Protein AF-A0AAW5Z5W9-F1 (afdb_monomer_lite)

Radius of gyration: 11.84 Å; chains: 1; bounding box: 29×26×27 Å

Organism: Escherichia coli (NCBI:txid562)

Structure (mmCIF, N/CA/C/O backbone):
data_AF-A0AAW5Z5W9-F1
#
_entry.id   AF-A0AAW5Z5W9-F1
#
loop_
_atom_site.group_PDB
_atom_site.id
_atom_site.type_symbol
_atom_site.label_atom_id
_atom_site.label_alt_id
_atom_site.label_comp_id
_atom_site.label_asym_id
_atom_site.label_entity_id
_atom_site.label_seq_id
_atom_site.pdbx_PDB_ins_code
_atom_site.Cartn_x
_atom_site.Cartn_y
_atom_site.Cartn_z
_atom_site.occupancy
_atom_site.B_iso_or_equiv
_atom_site.auth_seq_id
_atom_site.auth_comp_id
_atom_site.auth_asym_id
_atom_site.auth_atom_id
_atom_site.pdbx_PDB_model_num
ATOM 1 N N . ASP A 1 1 ? 5.213 2.096 -4.588 1.00 75.94 1 ASP A N 1
ATOM 2 C CA . ASP A 1 1 ? 6.477 2.557 -3.978 1.00 75.94 1 ASP A CA 1
ATOM 3 C C . ASP A 1 1 ? 7.223 3.482 -4.928 1.00 75.94 1 ASP A C 1
ATOM 5 O O . ASP A 1 1 ? 7.166 3.255 -6.133 1.00 75.94 1 ASP A O 1
ATOM 9 N N . ARG A 1 2 ? 7.912 4.508 -4.403 1.00 74.69 2 ARG A N 1
ATOM 10 C CA . ARG A 1 2 ? 8.716 5.519 -5.144 1.00 74.69 2 ARG A CA 1
ATOM 11 C C . ARG A 1 2 ? 7.974 6.656 -5.864 1.00 74.69 2 ARG A C 1
ATOM 13 O O . ARG A 1 2 ? 8.601 7.405 -6.610 1.00 74.69 2 ARG A O 1
ATOM 20 N N . GLY A 1 3 ? 6.669 6.818 -5.653 1.00 76.00 3 GLY A N 1
ATOM 21 C CA . GLY A 1 3 ? 5.910 7.944 -6.207 1.00 76.00 3 GLY A CA 1
ATOM 22 C C . GLY A 1 3 ? 4.927 8.536 -5.193 1.00 76.00 3 GLY A C 1
ATOM 23 O O . GLY A 1 3 ? 4.382 7.774 -4.389 1.00 76.00 3 GLY A O 1
ATOM 24 N N . PRO A 1 4 ? 4.648 9.855 -5.256 1.00 76.75 4 PRO A N 1
ATOM 25 C CA . PRO A 1 4 ? 3.723 10.523 -4.330 1.00 76.75 4 PRO A CA 1
ATOM 26 C C . PRO A 1 4 ? 2.283 10.001 -4.464 1.00 76.75 4 PRO A C 1
ATOM 28 O O . PRO A 1 4 ? 1.498 10.039 -3.527 1.00 76.75 4 PRO A O 1
ATOM 31 N N . GLU A 1 5 ? 1.947 9.437 -5.624 1.00 87.44 5 GLU A N 1
ATOM 32 C CA . GLU A 1 5 ? 0.615 8.925 -5.954 1.00 87.44 5 GLU A CA 1
ATOM 33 C C . GLU A 1 5 ? 0.411 7.452 -5.536 1.00 87.44 5 GLU A C 1
ATOM 35 O O . GLU A 1 5 ? -0.533 6.807 -5.993 1.00 87.44 5 GLU A O 1
ATOM 40 N N . SER A 1 6 ? 1.278 6.880 -4.689 1.00 88.88 6 SER A N 1
ATOM 41 C CA . SER A 1 6 ? 1.234 5.445 -4.346 1.00 88.88 6 SER A CA 1
ATOM 42 C C . SER A 1 6 ? -0.115 5.013 -3.741 1.00 88.88 6 SER A C 1
ATOM 44 O O . SER A 1 6 ? -0.656 3.978 -4.135 1.00 88.88 6 SER A O 1
ATOM 46 N N . LEU A 1 7 ? -0.732 5.835 -2.880 1.00 90.44 7 LEU A N 1
ATOM 47 C CA . LEU A 1 7 ? -2.087 5.573 -2.368 1.00 90.44 7 LEU A CA 1
ATOM 48 C C . LEU A 1 7 ? -3.154 5.638 -3.474 1.00 90.44 7 LEU A C 1
ATOM 50 O O . LEU A 1 7 ? -4.063 4.808 -3.517 1.00 90.44 7 LEU A O 1
ATOM 54 N N . ASN A 1 8 ? -3.042 6.594 -4.399 1.0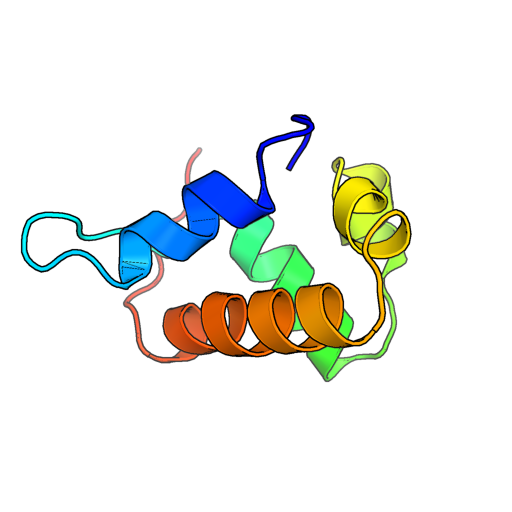0 91.25 8 ASN A N 1
ATOM 55 C CA . ASN A 1 8 ? -3.985 6.735 -5.512 1.00 91.25 8 ASN A CA 1
ATOM 56 C C . ASN A 1 8 ? -3.915 5.543 -6.473 1.00 91.25 8 ASN A C 1
ATOM 58 O O . ASN A 1 8 ? -4.951 5.081 -6.952 1.00 91.25 8 ASN A O 1
ATOM 62 N N . VAL A 1 9 ? -2.725 4.980 -6.690 1.00 91.44 9 VAL A N 1
ATOM 63 C CA . VAL A 1 9 ? -2.557 3.734 -7.450 1.00 91.44 9 VAL A CA 1
ATOM 64 C C . VAL A 1 9 ? -3.199 2.554 -6.717 1.00 91.44 9 VAL A C 1
ATOM 66 O O . VAL A 1 9 ? -3.935 1.789 -7.338 1.00 91.44 9 VAL A O 1
ATOM 69 N N . LEU A 1 10 ? -3.021 2.428 -5.395 1.00 91.00 10 LEU A N 1
ATOM 70 C CA . LEU A 1 10 ? -3.699 1.384 -4.612 1.00 91.00 10 LEU A CA 1
ATOM 71 C C . LEU A 1 10 ? -5.229 1.491 -4.699 1.00 91.00 10 LEU A C 1
ATOM 73 O O . LEU A 1 10 ? -5.918 0.470 -4.748 1.00 91.00 10 LEU A O 1
ATOM 77 N N . ARG A 1 11 ? -5.787 2.705 -4.773 1.00 93.94 11 ARG A N 1
ATOM 78 C CA . ARG A 1 11 ? -7.237 2.922 -4.933 1.00 93.94 11 ARG A CA 1
ATOM 79 C C . ARG A 1 11 ? -7.791 2.360 -6.246 1.00 93.94 11 ARG A C 1
ATOM 81 O O . ARG A 1 11 ? -8.990 2.071 -6.305 1.00 93.94 11 ARG A O 1
ATOM 88 N N . LEU A 1 12 ? -6.957 2.123 -7.266 1.00 92.38 12 LEU A N 1
ATOM 89 C CA . LEU A 1 12 ? -7.380 1.446 -8.498 1.00 92.38 12 LEU A CA 1
ATOM 90 C C . LEU A 1 12 ? -7.894 0.027 -8.232 1.00 92.38 12 LEU A C 1
ATOM 92 O O . LEU A 1 12 ? -8.767 -0.436 -8.956 1.00 92.38 12 LEU A O 1
ATOM 96 N N . LEU A 1 13 ? -7.470 -0.629 -7.145 1.00 89.69 13 LEU A N 1
ATOM 97 C CA . LEU A 1 13 ? -7.998 -1.935 -6.717 1.00 89.69 13 LEU A CA 1
ATOM 98 C C . LEU A 1 13 ? -9.502 -1.922 -6.394 1.00 89.69 13 LEU A C 1
ATOM 100 O O . LEU A 1 13 ? -10.105 -2.980 -6.227 1.00 89.69 13 LEU A O 1
ATOM 104 N N . ASN A 1 14 ? -10.113 -0.743 -6.249 1.00 90.81 14 ASN A N 1
ATOM 105 C CA . ASN A 1 14 ? -11.558 -0.598 -6.074 1.00 90.81 14 ASN A CA 1
ATOM 106 C C . ASN A 1 14 ? -12.315 -0.485 -7.409 1.00 90.81 14 ASN A C 1
ATOM 108 O O . ASN A 1 14 ? -13.544 -0.447 -7.404 1.00 90.81 14 ASN A O 1
ATOM 112 N N . GLN A 1 15 ? -11.612 -0.406 -8.541 1.00 92.62 15 GLN A N 1
ATOM 113 C CA . GLN A 1 15 ? -12.223 -0.272 -9.857 1.00 92.62 15 GLN A CA 1
ATOM 114 C C . GLN A 1 15 ? -12.488 -1.652 -10.475 1.00 92.62 15 GLN A C 1
ATOM 116 O O . GLN A 1 15 ? -11.583 -2.480 -10.526 1.00 92.62 15 GLN A O 1
ATOM 121 N N . PRO A 1 16 ? -13.694 -1.913 -11.014 1.00 88.81 16 PRO A N 1
ATOM 122 C CA . PRO A 1 16 ? -14.065 -3.236 -11.528 1.00 88.81 16 PRO A CA 1
ATOM 123 C C . PRO A 1 16 ? -13.289 -3.648 -12.788 1.00 88.81 16 PRO A C 1
ATOM 125 O O . PRO A 1 16 ? -13.263 -4.821 -13.142 1.00 88.81 16 PRO A O 1
ATOM 128 N N . TRP A 1 17 ? -12.678 -2.684 -13.480 1.00 92.00 17 TRP A N 1
ATOM 129 C CA . TRP A 1 17 ? -11.885 -2.890 -14.692 1.00 92.00 17 TRP A CA 1
ATOM 130 C C . TRP A 1 17 ? -10.386 -3.054 -14.411 1.00 92.00 17 TRP A C 1
ATOM 132 O O . TRP A 1 17 ? -9.617 -3.277 -15.344 1.00 92.00 17 TRP A O 1
ATOM 142 N N . PHE A 1 18 ? -9.960 -2.934 -13.152 1.00 90.56 18 PHE A N 1
ATOM 143 C CA . PHE A 1 18 ? -8.561 -3.035 -12.765 1.00 90.56 18 PHE A CA 1
ATOM 144 C C . PHE A 1 18 ? -8.330 -4.313 -11.962 1.00 90.56 18 PHE A C 1
ATOM 146 O O . PHE A 1 18 ? -9.023 -4.606 -10.992 1.00 90.56 18 PHE A O 1
ATOM 153 N N . THR A 1 19 ? -7.334 -5.093 -12.364 1.00 83.31 19 THR A N 1
ATOM 154 C CA . THR A 1 19 ? -6.869 -6.258 -11.612 1.00 83.31 19 THR A CA 1
ATOM 155 C C . THR A 1 19 ? -5.361 -6.163 -11.508 1.00 83.31 19 THR A C 1
ATOM 157 O O . THR A 1 19 ? -4.684 -6.007 -12.520 1.00 83.31 19 THR A O 1
ATOM 160 N N . SER A 1 20 ? -4.853 -6.247 -10.283 1.00 86.38 20 SER A N 1
ATOM 161 C CA . SER A 1 20 ? -3.420 -6.303 -10.013 1.00 86.38 20 SER A CA 1
ATOM 162 C C . SER A 1 20 ? -3.025 -7.704 -9.558 1.00 86.38 20 SER A C 1
ATOM 164 O O . SER A 1 20 ? -3.867 -8.503 -9.143 1.00 86.38 20 SER A O 1
ATOM 166 N N . VAL A 1 21 ? -1.733 -7.985 -9.618 1.00 83.00 21 VAL A N 1
ATOM 167 C CA . VAL A 1 21 ? -1.102 -9.185 -9.069 1.00 83.00 21 VAL A CA 1
ATOM 168 C C . VAL A 1 21 ? -0.174 -8.761 -7.937 1.00 83.00 21 VAL A C 1
ATOM 170 O O . VAL A 1 21 ? 0.245 -7.607 -7.880 1.00 83.00 21 VAL A O 1
ATOM 173 N N . LYS A 1 22 ? 0.122 -9.662 -6.999 1.00 84.31 22 LYS A N 1
ATOM 174 C CA . LYS A 1 22 ? 1.029 -9.338 -5.892 1.00 84.31 22 LYS A CA 1
ATOM 175 C C . LYS A 1 22 ? 2.466 -9.289 -6.408 1.00 84.31 22 LYS A C 1
ATOM 177 O O . LYS A 1 22 ? 3.002 -10.353 -6.708 1.00 84.31 22 LYS A O 1
ATOM 182 N N . GLY A 1 23 ? 3.051 -8.092 -6.477 1.00 84.94 23 GLY A N 1
ATOM 183 C CA . GLY A 1 23 ? 4.461 -7.868 -6.791 1.00 84.94 23 GLY A CA 1
ATOM 184 C C . GLY A 1 23 ? 5.379 -7.995 -5.570 1.00 84.94 23 GLY A C 1
ATOM 185 O O . GLY A 1 23 ? 4.938 -8.250 -4.444 1.00 84.94 23 GLY A O 1
ATOM 186 N N . ASN A 1 24 ? 6.684 -7.814 -5.787 1.00 86.00 24 ASN A N 1
ATOM 187 C CA . ASN A 1 24 ? 7.705 -7.846 -4.732 1.00 86.00 24 ASN A CA 1
ATOM 188 C C . ASN A 1 24 ? 7.552 -6.689 -3.727 1.00 86.00 24 ASN A C 1
ATOM 190 O O . ASN A 1 24 ? 7.756 -6.889 -2.533 1.00 86.00 24 ASN A O 1
ATOM 194 N N . HIS A 1 25 ? 7.150 -5.506 -4.191 1.00 88.75 25 HIS A N 1
ATOM 195 C CA . HIS A 1 25 ? 6.894 -4.340 -3.348 1.00 88.75 25 HIS A CA 1
ATOM 196 C C . HIS A 1 25 ? 5.721 -4.569 -2.390 1.00 88.75 25 HIS A C 1
ATOM 198 O O . HIS A 1 25 ? 5.869 -4.404 -1.179 1.00 88.75 25 HIS A O 1
ATOM 204 N N . GLU A 1 26 ? 4.592 -5.070 -2.892 1.00 87.19 26 GLU A N 1
ATOM 205 C CA . GLU A 1 26 ? 3.452 -5.437 -2.047 1.00 87.19 26 GLU A CA 1
ATOM 206 C C . GLU A 1 26 ? 3.801 -6.582 -1.088 1.00 87.19 26 GLU A C 1
ATOM 208 O O . GLU A 1 26 ? 3.295 -6.623 0.032 1.00 87.19 26 GLU A O 1
ATOM 213 N N . ALA A 1 27 ? 4.674 -7.513 -1.489 1.00 87.56 27 ALA A N 1
ATOM 214 C CA . ALA A 1 27 ? 5.165 -8.555 -0.592 1.00 87.56 27 ALA A CA 1
ATOM 215 C C . ALA A 1 27 ? 5.992 -7.982 0.571 1.00 87.56 27 ALA A C 1
ATOM 217 O O . ALA A 1 27 ? 5.766 -8.395 1.704 1.00 87.56 27 ALA A O 1
ATOM 218 N N . MET A 1 28 ? 6.881 -7.017 0.313 1.00 90.25 28 MET A N 1
ATOM 219 C CA . MET A 1 28 ? 7.660 -6.341 1.360 1.00 90.25 28 MET A CA 1
ATOM 2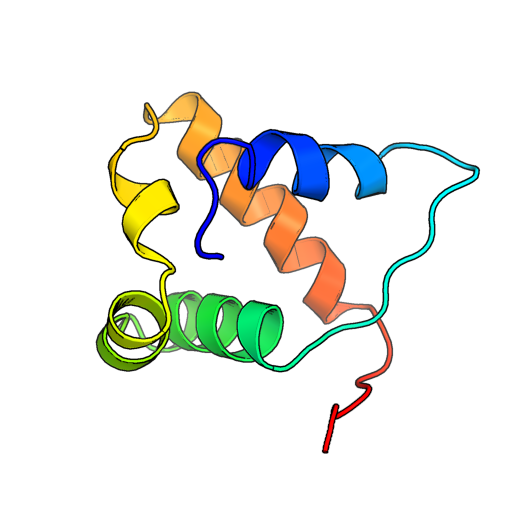20 C C . MET A 1 28 ? 6.774 -5.520 2.302 1.00 90.25 28 MET A C 1
ATOM 222 O O . MET A 1 28 ? 6.987 -5.547 3.510 1.00 90.25 28 MET A O 1
ATOM 226 N N . ALA A 1 29 ? 5.755 -4.833 1.776 1.00 90.94 29 ALA A N 1
ATOM 227 C CA . ALA A 1 29 ? 4.792 -4.109 2.604 1.00 90.94 29 ALA A CA 1
ATOM 228 C C . ALA A 1 29 ? 4.005 -5.054 3.529 1.00 90.94 29 ALA A C 1
ATOM 230 O O .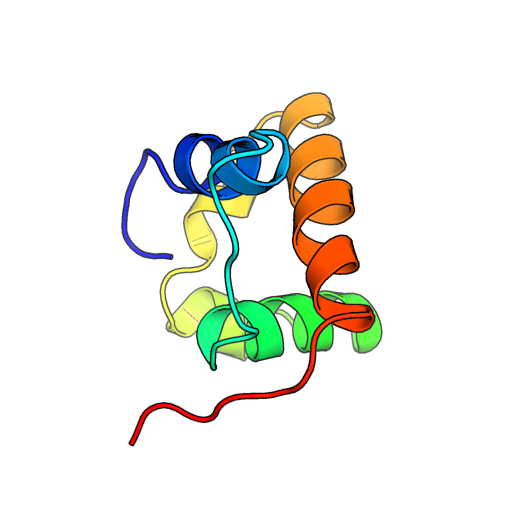 ALA A 1 29 ? 3.826 -4.774 4.711 1.00 90.94 29 ALA A O 1
ATOM 231 N N . LEU A 1 30 ? 3.562 -6.204 3.008 1.00 90.62 30 LEU A N 1
ATOM 232 C CA . LEU A 1 30 ? 2.860 -7.213 3.803 1.00 90.62 30 LEU A CA 1
ATOM 233 C C . LEU A 1 30 ? 3.761 -7.847 4.873 1.00 90.62 30 LEU A C 1
ATOM 235 O O . LEU A 1 30 ? 3.309 -8.019 6.002 1.00 90.62 30 LEU A O 1
ATOM 239 N N . ASP A 1 31 ? 5.016 -8.151 4.538 1.00 90.88 31 ASP A N 1
ATOM 240 C CA . ASP A 1 31 ? 6.009 -8.679 5.483 1.00 90.88 31 ASP A CA 1
ATOM 241 C C . ASP A 1 31 ? 6.304 -7.676 6.609 1.00 90.88 31 ASP A C 1
ATOM 243 O O . ASP A 1 31 ? 6.332 -8.044 7.783 1.00 90.88 31 ASP A O 1
ATOM 247 N N . ALA A 1 32 ? 6.403 -6.384 6.278 1.00 91.25 32 ALA A N 1
ATOM 248 C CA . ALA A 1 32 ? 6.554 -5.315 7.261 1.00 91.25 32 ALA A CA 1
ATOM 249 C C . ALA A 1 32 ? 5.376 -5.250 8.247 1.00 91.25 32 ALA A C 1
ATOM 251 O O . ALA A 1 32 ? 5.582 -5.034 9.442 1.00 91.25 32 ALA A O 1
ATOM 252 N N . PHE A 1 33 ? 4.141 -5.458 7.777 1.00 88.69 33 PHE A N 1
ATOM 253 C CA . PHE A 1 33 ? 2.962 -5.482 8.648 1.00 88.69 33 PHE A CA 1
ATOM 254 C C . PHE A 1 33 ? 2.888 -6.735 9.526 1.00 88.69 33 PHE A C 1
ATOM 256 O O . PHE A 1 33 ? 2.397 -6.658 10.650 1.00 88.69 33 PHE A O 1
ATOM 263 N N . GLU A 1 34 ? 3.348 -7.882 9.025 1.00 88.44 34 GLU A N 1
ATO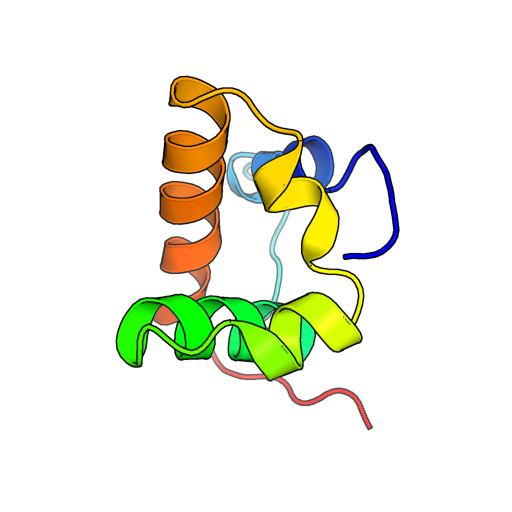M 264 C CA . GLU A 1 34 ? 3.319 -9.153 9.756 1.00 88.44 34 GLU A CA 1
ATOM 265 C C . GLU A 1 34 ? 4.419 -9.234 10.821 1.00 88.44 34 GLU A C 1
ATOM 267 O O . GLU A 1 34 ? 4.171 -9.663 11.948 1.00 88.44 34 GLU A O 1
ATOM 272 N N . THR A 1 35 ? 5.630 -8.795 10.480 1.00 90.00 35 THR A N 1
ATOM 273 C CA . THR A 1 35 ? 6.810 -8.885 11.352 1.00 90.00 35 THR A CA 1
ATOM 274 C C . THR A 1 35 ? 6.995 -7.657 12.243 1.00 90.00 35 THR A C 1
ATOM 276 O O . THR A 1 35 ? 7.666 -7.737 13.272 1.00 90.00 35 THR A O 1
ATOM 279 N N . GLY A 1 36 ? 6.419 -6.515 11.853 1.00 88.25 36 GLY A N 1
ATOM 280 C CA . GLY A 1 36 ? 6.715 -5.209 12.441 1.00 88.25 36 GLY A CA 1
ATOM 281 C C . GLY A 1 36 ? 8.071 -4.630 12.013 1.00 88.25 36 GLY A C 1
ATOM 282 O O . GLY A 1 36 ? 8.427 -3.544 12.471 1.00 88.25 36 GLY A O 1
ATOM 283 N N . ASP A 1 37 ? 8.827 -5.318 11.147 1.00 90.81 37 ASP A N 1
ATOM 284 C CA . ASP A 1 37 ? 10.097 -4.845 10.595 1.00 90.81 37 ASP A CA 1
ATOM 285 C C . ASP A 1 37 ? 9.892 -4.241 9.198 1.00 90.81 37 ASP A C 1
ATOM 287 O O . ASP A 1 37 ? 9.849 -4.924 8.177 1.00 90.81 37 ASP A O 1
ATOM 291 N N . GLY A 1 38 ? 9.775 -2.914 9.151 1.00 88.94 38 GLY A N 1
ATOM 292 C CA . GLY A 1 38 ? 9.591 -2.165 7.909 1.00 88.94 38 GLY A CA 1
ATOM 293 C C . GLY A 1 38 ? 10.870 -1.840 7.139 1.00 88.94 38 GLY A C 1
ATOM 294 O O . GLY A 1 38 ? 10.777 -1.187 6.101 1.00 88.94 38 GLY A O 1
ATOM 295 N N . ASN A 1 39 ? 12.058 -2.242 7.609 1.00 91.25 39 ASN A N 1
ATOM 296 C CA . ASN A 1 39 ? 13.326 -1.731 7.073 1.00 91.25 39 ASN A CA 1
ATOM 297 C C . ASN A 1 39 ? 13.515 -2.036 5.580 1.00 91.25 39 ASN A C 1
ATOM 299 O O . ASN A 1 39 ? 13.957 -1.172 4.821 1.00 91.25 39 ASN A O 1
ATOM 303 N N . MET A 1 40 ? 13.147 -3.243 5.142 1.00 89.31 40 MET A N 1
ATOM 304 C CA . MET A 1 40 ? 13.273 -3.661 3.739 1.00 89.31 40 MET A CA 1
ATOM 305 C C . MET A 1 40 ? 12.304 -2.909 2.820 1.00 89.31 40 MET A C 1
ATOM 307 O O . MET A 1 40 ? 12.678 -2.499 1.717 1.00 89.31 40 MET A O 1
ATOM 311 N N . TRP A 1 41 ? 11.072 -2.686 3.282 1.00 93.06 41 TRP A N 1
ATOM 312 C CA . TRP A 1 41 ? 10.069 -1.938 2.529 1.00 93.06 41 TRP A CA 1
ATOM 313 C C . TRP A 1 41 ? 10.443 -0.455 2.423 1.00 93.06 41 TRP A C 1
ATOM 315 O O . TRP A 1 41 ? 10.446 0.112 1.329 1.00 93.06 41 TRP A O 1
ATOM 325 N N . LEU A 1 42 ? 10.876 0.143 3.535 1.00 90.19 42 LEU A N 1
ATOM 326 C CA . LEU A 1 42 ? 11.393 1.510 3.595 1.00 90.19 42 LEU A CA 1
ATOM 327 C C . LEU A 1 42 ? 12.572 1.720 2.643 1.00 90.19 42 LEU A C 1
ATOM 329 O O . LEU A 1 42 ? 12.532 2.620 1.807 1.00 90.19 42 LEU A O 1
ATOM 333 N N . ALA A 1 43 ? 13.584 0.849 2.702 1.00 89.06 43 ALA A N 1
ATOM 334 C CA . ALA A 1 43 ? 14.748 0.915 1.816 1.00 89.06 43 ALA A CA 1
ATOM 335 C C . ALA A 1 43 ? 14.381 0.780 0.325 1.00 89.06 43 ALA A C 1
ATOM 337 O O . ALA A 1 43 ? 15.129 1.226 -0.545 1.00 89.06 43 ALA A O 1
ATOM 338 N N . SER A 1 44 ? 13.222 0.189 0.025 1.00 87.56 44 SER A N 1
ATOM 339 C CA . SER A 1 44 ? 12.728 -0.023 -1.335 1.00 87.56 44 SER A CA 1
ATOM 340 C C . SER A 1 44 ? 11.809 1.095 -1.851 1.00 87.56 44 SER A C 1
ATOM 342 O O . SER A 1 44 ? 11.416 1.052 -3.022 1.00 87.56 44 SER A O 1
ATOM 344 N N . GLY A 1 45 ? 11.526 2.122 -1.041 1.00 89.44 45 GLY A N 1
ATOM 345 C CA . GLY A 1 45 ? 10.673 3.264 -1.399 1.00 89.44 45 GLY A CA 1
ATOM 346 C C . GLY A 1 45 ? 9.237 3.176 -0.871 1.00 89.44 45 GLY A C 1
ATOM 347 O O . GLY A 1 45 ? 8.317 3.674 -1.527 1.00 89.44 45 GLY A O 1
ATOM 348 N N . GLY A 1 46 ? 9.038 2.486 0.258 1.00 90.50 46 GLY A N 1
ATOM 349 C CA . GLY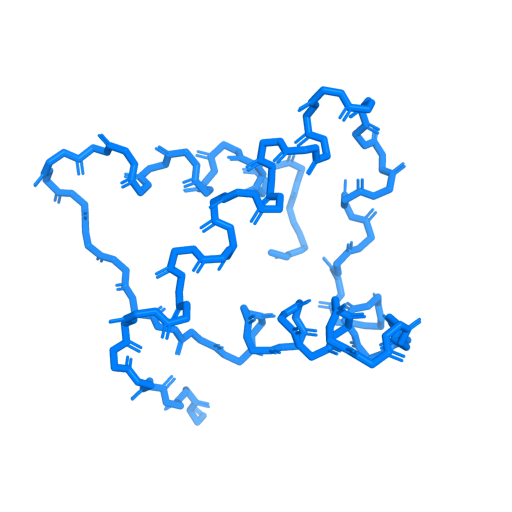 A 1 46 ? 7.791 2.442 1.036 1.00 90.50 46 GLY A CA 1
ATOM 350 C C . GLY A 1 46 ? 7.600 3.626 1.996 1.00 90.50 46 GLY A C 1
ATOM 351 O O . GLY A 1 46 ? 6.655 3.649 2.778 1.00 90.50 46 GLY A O 1
ATOM 352 N N . ASP A 1 47 ? 8.492 4.614 1.953 1.00 91.38 47 ASP A N 1
ATOM 353 C CA . ASP A 1 47 ? 8.506 5.816 2.792 1.00 91.38 47 ASP A CA 1
ATOM 354 C C . ASP A 1 47 ? 7.253 6.690 2.640 1.00 91.38 47 ASP A C 1
ATOM 356 O O . ASP A 1 47 ? 6.794 7.267 3.626 1.00 91.38 47 ASP A O 1
ATOM 360 N N . TRP A 1 48 ? 6.627 6.689 1.457 1.00 92.00 48 TRP A N 1
ATOM 361 C CA . TRP A 1 48 ? 5.364 7.393 1.185 1.00 92.00 48 TRP A CA 1
ATOM 362 C C . TRP A 1 48 ? 4.257 7.084 2.203 1.00 92.00 48 TRP A C 1
ATOM 364 O O . TRP A 1 48 ? 3.413 7.933 2.473 1.00 92.00 48 TRP A O 1
ATOM 374 N N . PHE A 1 49 ? 4.246 5.879 2.785 1.00 91.56 49 PHE A N 1
ATOM 375 C CA . PHE A 1 49 ? 3.246 5.477 3.772 1.00 91.56 49 PHE A CA 1
ATOM 376 C C . PHE A 1 49 ? 3.298 6.344 5.038 1.00 91.56 49 PHE A C 1
ATOM 378 O O . PHE A 1 49 ? 2.264 6.648 5.630 1.00 91.56 49 PHE A O 1
ATOM 385 N N . PHE A 1 50 ? 4.492 6.783 5.438 1.00 89.31 50 PHE A N 1
ATOM 386 C CA . PHE A 1 50 ? 4.701 7.566 6.657 1.00 89.31 50 PHE A CA 1
ATOM 387 C C . PHE A 1 50 ? 4.400 9.057 6.470 1.00 89.31 50 PHE A C 1
ATOM 389 O O . PHE A 1 50 ? 4.261 9.777 7.456 1.00 89.31 50 PHE A O 1
ATOM 396 N N . GLU A 1 51 ? 4.260 9.516 5.224 1.00 90.38 51 GLU A N 1
ATOM 397 C CA . GLU A 1 51 ? 3.832 10.880 4.892 1.00 90.38 51 GLU A CA 1
ATOM 398 C C . GLU A 1 51 ? 2.303 11.048 4.944 1.00 90.38 51 GLU A C 1
ATOM 400 O O . GLU A 1 51 ? 1.795 12.170 4.951 1.00 90.38 51 GLU A O 1
ATOM 405 N N . LEU A 1 52 ? 1.563 9.936 4.996 1.00 91.50 52 LEU A N 1
ATOM 406 C CA . LEU A 1 52 ? 0.106 9.914 5.059 1.00 91.50 52 LEU A CA 1
ATOM 407 C C . LEU A 1 52 ? -0.430 10.247 6.453 1.00 91.50 52 LEU A C 1
ATOM 409 O O . LEU A 1 52 ? 0.181 9.922 7.473 1.00 91.50 52 LEU A O 1
ATOM 413 N N . ASN A 1 53 ? -1.640 10.809 6.500 1.00 94.56 53 ASN A N 1
ATOM 414 C CA . ASN A 1 53 ? -2.372 10.932 7.760 1.00 94.56 53 ASN A CA 1
ATOM 415 C C . ASN A 1 53 ? -2.925 9.569 8.235 1.00 94.56 53 ASN A C 1
ATOM 417 O O . ASN A 1 53 ? -3.019 8.621 7.459 1.00 94.56 53 ASN A O 1
ATOM 421 N N . GLU A 1 54 ? -3.349 9.471 9.499 1.00 93.69 54 GLU A N 1
ATOM 422 C CA . GLU A 1 54 ? -3.823 8.209 10.103 1.00 93.69 54 GLU A CA 1
ATOM 423 C C . GLU A 1 54 ? -4.953 7.523 9.310 1.00 93.69 54 GLU A C 1
ATOM 425 O O . GLU A 1 54 ? -4.984 6.298 9.185 1.00 93.69 54 GLU A O 1
ATOM 430 N N . THR A 1 55 ? -5.876 8.302 8.733 1.00 95.44 55 THR A N 1
ATOM 431 C CA . THR A 1 55 ? -6.991 7.753 7.943 1.00 95.44 55 THR A CA 1
ATOM 432 C C . THR A 1 55 ? -6.491 7.158 6.628 1.00 95.44 55 THR A C 1
ATOM 434 O O . THR A 1 55 ? -6.906 6.068 6.234 1.00 95.44 55 THR A O 1
ATOM 437 N N . GLU A 1 56 ? -5.573 7.852 5.963 1.00 94.06 56 GLU A N 1
ATOM 438 C CA . GLU A 1 56 ? -4.953 7.405 4.717 1.00 94.06 56 GLU A CA 1
ATOM 439 C C . GLU A 1 56 ? -4.040 6.192 4.932 1.00 94.06 56 GLU A C 1
ATOM 441 O O . GLU A 1 56 ? -4.046 5.272 4.115 1.00 94.06 56 GLU A O 1
ATOM 446 N N . GLN A 1 57 ? -3.313 6.133 6.050 1.00 93.69 57 GLN A N 1
ATOM 447 C CA . GLN A 1 57 ? -2.531 4.955 6.432 1.00 93.69 57 GLN A CA 1
ATOM 448 C C . GLN A 1 57 ? -3.430 3.732 6.624 1.00 93.69 57 GLN A C 1
ATOM 450 O O . GLN A 1 57 ? -3.141 2.653 6.104 1.00 93.69 57 GLN A O 1
ATOM 455 N N . GLN A 1 58 ? -4.563 3.895 7.312 1.00 93.50 58 GLN A N 1
ATOM 456 C CA . GLN A 1 58 ? -5.515 2.804 7.498 1.00 93.50 58 GLN A CA 1
ATOM 457 C C . GLN A 1 58 ? -6.127 2.339 6.167 1.00 93.50 58 GLN A C 1
ATOM 459 O O . GLN A 1 58 ? -6.342 1.140 5.964 1.00 93.50 58 GLN A O 1
ATOM 464 N N . GLU A 1 59 ? -6.390 3.266 5.243 1.00 94.38 59 GLU A N 1
ATOM 465 C CA . GLU A 1 59 ? -6.825 2.942 3.883 1.00 94.38 59 GLU A CA 1
ATOM 466 C C . GLU A 1 59 ? -5.749 2.157 3.120 1.00 94.38 59 GLU A C 1
ATOM 468 O O . GLU A 1 59 ? -6.051 1.101 2.558 1.00 94.38 59 GLU A O 1
ATOM 473 N N . ALA A 1 60 ? -4.499 2.625 3.145 1.00 92.75 60 ALA A N 1
ATOM 474 C CA . ALA A 1 60 ? -3.366 1.952 2.519 1.00 92.75 60 ALA A CA 1
ATOM 475 C C . ALA A 1 60 ? -3.200 0.519 3.045 1.00 92.75 60 ALA A C 1
ATOM 477 O O . ALA A 1 60 ? -3.100 -0.407 2.241 1.00 92.75 60 ALA A O 1
ATOM 478 N N . ILE A 1 61 ? -3.264 0.314 4.367 1.00 92.12 61 ILE A N 1
ATOM 479 C CA . ILE A 1 61 ? -3.225 -1.019 4.991 1.00 92.12 61 ILE A CA 1
ATOM 480 C C . ILE A 1 61 ? -4.355 -1.897 4.445 1.00 92.12 61 ILE A C 1
ATOM 482 O O . ILE A 1 61 ? -4.110 -3.005 3.970 1.00 92.12 61 ILE A O 1
ATOM 486 N N . ASN A 1 62 ? -5.596 -1.404 4.457 1.00 91.38 62 ASN A N 1
ATOM 487 C CA . ASN A 1 62 ? -6.749 -2.170 3.980 1.00 91.38 62 ASN A CA 1
ATOM 488 C C . ASN A 1 62 ? -6.618 -2.566 2.502 1.00 91.38 62 ASN A C 1
ATOM 490 O O . ASN A 1 62 ? -7.028 -3.663 2.121 1.00 91.38 62 ASN A O 1
ATOM 494 N N . LEU A 1 63 ? -6.062 -1.683 1.669 1.00 91.75 63 LEU A N 1
ATOM 495 C CA . LEU A 1 63 ? -5.818 -1.940 0.252 1.00 91.75 63 LEU A CA 1
ATOM 496 C C . LEU A 1 63 ? -4.672 -2.936 0.043 1.00 91.75 63 LEU A C 1
ATOM 498 O O . LEU A 1 63 ? -4.834 -3.879 -0.730 1.00 91.75 63 LEU A O 1
ATOM 502 N N . LEU A 1 64 ? -3.563 -2.790 0.769 1.00 91.25 64 LEU A N 1
ATOM 503 C CA . LEU A 1 64 ? -2.418 -3.700 0.705 1.00 91.25 64 LEU A CA 1
ATOM 504 C C . LEU A 1 64 ? -2.794 -5.117 1.164 1.00 91.25 64 LEU A C 1
ATOM 506 O O . LEU A 1 64 ? -2.435 -6.102 0.520 1.00 91.25 64 LEU A O 1
ATOM 510 N N . LEU A 1 65 ? -3.624 -5.245 2.202 1.00 89.25 65 LEU A N 1
ATOM 511 C CA . LEU A 1 65 ? -4.127 -6.540 2.670 1.00 89.25 65 LEU A CA 1
ATOM 512 C C . LEU A 1 65 ? -4.992 -7.274 1.629 1.00 89.25 65 LEU A C 1
ATOM 514 O O . LEU A 1 65 ? -5.119 -8.499 1.704 1.00 89.25 65 LEU A O 1
ATOM 518 N N . LYS A 1 66 ? -5.540 -6.589 0.611 1.00 87.69 66 LYS A N 1
ATOM 519 C CA . LYS A 1 66 ? -6.243 -7.265 -0.497 1.00 87.69 66 LYS A CA 1
ATOM 520 C C . LYS A 1 66 ? -5.312 -8.180 -1.294 1.00 87.69 66 LYS A C 1
ATOM 522 O O . LYS A 1 66 ? -5.767 -9.215 -1.780 1.00 87.69 66 LYS A O 1
ATOM 527 N N . PHE A 1 67 ? -4.016 -7.865 -1.362 1.00 83.88 67 PHE A N 1
ATOM 528 C CA . PHE A 1 67 ? -3.023 -8.709 -2.029 1.00 83.88 67 PHE A CA 1
ATOM 529 C C . PHE A 1 67 ? -2.769 -10.038 -1.308 1.00 83.88 67 PHE A C 1
ATOM 531 O O . PHE A 1 67 ? -2.284 -10.969 -1.943 1.00 83.88 67 PHE A O 1
ATOM 538 N N . HIS A 1 68 ? -3.158 -10.190 -0.034 1.00 76.06 68 HIS A N 1
ATOM 539 C CA . HIS A 1 68 ? -3.055 -11.472 0.680 1.00 76.06 68 HIS A CA 1
ATOM 540 C C . HIS A 1 68 ? -3.926 -12.573 0.047 1.00 76.06 68 HIS A C 1
ATOM 542 O O . HIS A 1 68 ? -3.666 -13.760 0.220 1.00 76.06 68 HIS A O 1
ATOM 548 N N . ARG A 1 69 ? -4.971 -12.187 -0.698 1.00 68.56 69 ARG A N 1
ATOM 549 C CA . ARG A 1 69 ? -5.899 -13.112 -1.368 1.00 68.56 69 ARG A CA 1
ATOM 550 C C . ARG A 1 69 ? -5.598 -13.306 -2.857 1.00 68.56 69 ARG A C 1
ATOM 552 O O . ARG A 1 69 ? -6.310 -14.065 -3.510 1.00 68.56 69 ARG A O 1
ATOM 559 N N . LEU A 1 70 ? -4.595 -12.615 -3.400 1.00 63.56 70 LEU A N 1
ATOM 560 C CA . LEU A 1 70 ? -4.247 -12.670 -4.820 1.00 63.56 70 LEU A CA 1
ATOM 561 C C . LEU A 1 70 ? -3.082 -13.650 -5.048 1.00 63.56 70 LEU A C 1
ATOM 563 O O . LEU A 1 70 ? -2.169 -13.712 -4.222 1.00 63.56 70 LEU A O 1
ATOM 567 N N . PRO A 1 71 ? -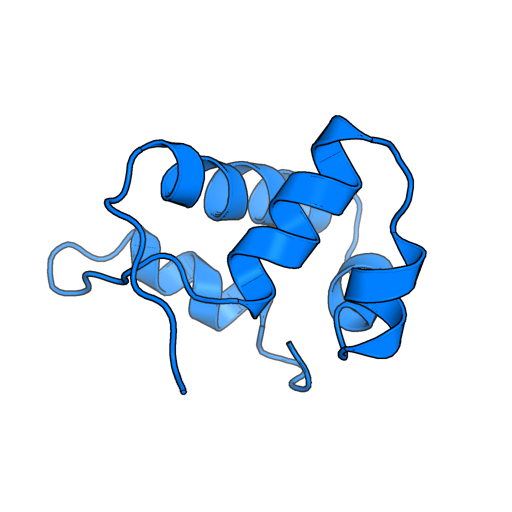3.088 -14.430 -6.147 1.00 55.66 71 PRO A N 1
ATOM 568 C CA . PRO A 1 71 ? -1.977 -15.321 -6.468 1.00 55.66 71 PRO A CA 1
ATOM 569 C C . PRO A 1 71 ? -0.672 -14.520 -6.638 1.00 55.66 71 PRO A C 1
ATOM 571 O O . PRO A 1 71 ? -0.665 -13.443 -7.235 1.00 55.66 71 PRO A O 1
ATOM 574 N N . HIS A 1 72 ? 0.429 -15.039 -6.084 1.00 51.22 72 HIS A N 1
ATOM 575 C CA . HIS A 1 72 ? 1.763 -14.434 -6.175 1.00 51.22 72 HIS A CA 1
ATOM 576 C C . HIS A 1 72 ? 2.266 -14.419 -7.631 1.00 51.22 72 HIS A C 1
ATOM 578 O O . HIS A 1 72 ? 2.236 -15.459 -8.289 1.00 51.22 72 HIS A O 1
ATOM 584 N N . ILE A 1 73 ? 2.804 -13.287 -8.102 1.00 55.75 73 ILE A N 1
ATOM 585 C CA . ILE A 1 73 ? 3.646 -13.219 -9.308 1.00 55.75 73 ILE A CA 1
ATOM 586 C C . ILE A 1 73 ? 4.962 -12.535 -8.922 1.00 55.75 73 ILE A C 1
ATOM 588 O O . ILE A 1 73 ? 4.966 -11.423 -8.413 1.00 55.75 73 ILE A O 1
ATOM 592 N N . ILE A 1 74 ? 6.090 -13.210 -9.142 1.00 49.00 74 ILE A N 1
ATOM 593 C CA . ILE A 1 74 ? 7.424 -12.634 -8.932 1.00 49.00 74 ILE A CA 1
ATOM 594 C C . ILE A 1 74 ? 7.848 -11.961 -10.243 1.00 49.00 74 ILE A C 1
ATOM 596 O O . ILE A 1 74 ? 7.865 -12.620 -11.281 1.00 49.00 74 ILE A O 1
ATOM 600 N N . GLU A 1 75 ? 8.176 -10.671 -10.198 1.00 44.62 75 GLU A N 1
ATOM 601 C CA . GLU A 1 75 ? 8.866 -9.969 -11.288 1.00 44.62 75 GLU A CA 1
ATOM 602 C C . GLU A 1 75 ? 10.377 -10.261 -11.166 1.00 44.62 75 GLU A C 1
ATOM 604 O O . GLU A 1 75 ? 10.922 -10.184 -10.061 1.00 44.62 75 GLU A O 1
ATOM 609 N N . ILE A 1 76 ? 11.017 -10.688 -12.264 1.00 44.44 76 ILE A N 1
ATOM 610 C CA . ILE A 1 76 ? 12.459 -11.005 -12.357 1.00 44.44 76 ILE A CA 1
ATOM 611 C C . ILE A 1 76 ? 13.188 -9.818 -12.978 1.00 44.44 76 ILE A C 1
ATOM 613 O O . ILE A 1 76 ? 12.697 -9.344 -14.027 1.00 44.44 76 ILE A O 1
#

InterPro domains:
  IPR006186 Serine/threonine-specific protein phosphatase/bis(5-nucleosyl)-tetraphosphatase [PS00125] (21-26)
  IPR029052 Metallo-dependent phosphatase-like [G3DSA:3.60.21.10] (1-76)
  IPR029052 Metallo-dependent phosphatase-like [SSF56300] (1-76)

pLDDT: mean 85.39, std 11.86, range [44.44, 95.44]

Foldseek 3Di:
DADLCPLVVLCCVVPPPDDDACEPLLVLVVVCVVVVDNPVNVVVPVCSLVVDDPVSNVSVVVSSVVNVPGDHDYDD

Sequence (76 aa):
DRGPESLNVLRLLNQPWFTSVKGNHEAMALDAFETGDGNMWLASGGDWFFELNETEQQEAINLLLKFHRLPHIIEI

Secondary structure (DSSP, 8-state):
--STTHHHHHHGGGSTT----B-HHHHHHHHHHHHS--HHHHHTT-GGGGGS-HHHHHHHHHHHGGGGGSPB----